Protein AF-A0A090YWL5-F1 (afdb_monomer_lite)

Sequence (54 aa):
MSSIDKWTAVDQYMSGLLIPKDSTLEEVLQTNAASNLPARDVSPTQGKFLQLLV

pLDDT: mean 97.04, std 4.47, range [69.94, 98.62]

Foldseek 3Di:
DDPVVVVVVVLVVCCVVPPDDDVVVVVVVVVCVVVVHPPPDDRPVVVVVVVVVD

InterPro domains:
  IPR029063 S-adenosyl-L-methionine-dependent methyltransferase superfamily [G3DSA:3.40.50.150] (1-54)

Organism: NCBI:txid2338372

Structure (mmCIF, N/CA/C/O backbone):
data_AF-A0A090YWL5-F1
#
_entry.id   AF-A0A090YWL5-F1
#
loop_
_atom_site.group_PDB
_atom_site.id
_atom_site.type_symbol
_atom_site.label_atom_id
_atom_site.label_alt_id
_atom_site.label_comp_id
_atom_site.label_asym_id
_atom_site.label_entity_id
_atom_site.label_seq_id
_atom_site.pdbx_PDB_ins_code
_atom_site.Cartn_x
_atom_site.Cartn_y
_atom_site.Cartn_z
_atom_site.occupancy
_atom_site.B_iso_or_equiv
_atom_site.auth_seq_id
_atom_site.auth_comp_id
_atom_site.auth_asym_id
_atom_site.auth_atom_id
_atom_site.pdbx_PDB_model_num
ATOM 1 N N . MET A 1 1 ? 15.942 9.569 -14.695 1.00 69.94 1 MET A N 1
ATOM 2 C CA . MET A 1 1 ? 14.966 8.864 -13.843 1.00 69.94 1 MET A CA 1
ATOM 3 C C . MET A 1 1 ? 15.741 7.951 -12.918 1.00 69.94 1 MET A C 1
ATOM 5 O O . MET A 1 1 ? 16.471 7.093 -13.417 1.00 69.94 1 MET A O 1
ATOM 9 N N . SER A 1 2 ? 15.673 8.211 -11.614 1.00 94.12 2 SER A N 1
ATOM 10 C CA . SER A 1 2 ? 16.339 7.390 -10.602 1.00 94.12 2 SER A CA 1
ATOM 11 C C . SER A 1 2 ? 15.724 5.983 -10.566 1.00 94.12 2 SER A C 1
ATOM 13 O O . SER A 1 2 ? 14.635 5.758 -11.102 1.00 94.12 2 SER A O 1
ATOM 15 N N . SER A 1 3 ? 16.409 5.016 -9.949 1.00 95.38 3 SER A N 1
ATOM 16 C CA . SER A 1 3 ? 15.823 3.685 -9.726 1.00 95.38 3 SER A CA 1
ATOM 17 C C . SER A 1 3 ? 14.544 3.765 -8.888 1.00 95.38 3 SER A C 1
ATOM 19 O O . SER A 1 3 ? 13.583 3.062 -9.185 1.00 95.38 3 SER A O 1
ATOM 21 N N . ILE A 1 4 ? 14.503 4.677 -7.911 1.00 97.75 4 ILE A N 1
ATOM 22 C CA . ILE A 1 4 ? 13.334 4.916 -7.057 1.00 97.75 4 ILE A CA 1
ATOM 23 C C . ILE A 1 4 ? 12.163 5.437 -7.891 1.00 97.75 4 ILE A C 1
ATOM 25 O O . ILE A 1 4 ? 11.074 4.885 -7.801 1.00 97.75 4 ILE A O 1
ATOM 29 N N . ASP A 1 5 ? 12.389 6.411 -8.776 1.00 97.94 5 ASP A N 1
ATOM 30 C CA . ASP A 1 5 ? 11.326 6.973 -9.624 1.00 97.94 5 ASP A CA 1
ATOM 31 C C . ASP A 1 5 ? 10.694 5.893 -10.516 1.00 97.94 5 ASP A C 1
ATOM 33 O O . ASP A 1 5 ? 9.484 5.885 -10.735 1.00 97.94 5 ASP A O 1
ATOM 37 N N . LYS A 1 6 ? 11.513 4.963 -11.032 1.00 98.19 6 LYS A N 1
ATOM 38 C CA . LYS A 1 6 ? 11.029 3.833 -11.838 1.00 98.19 6 LYS A CA 1
ATOM 39 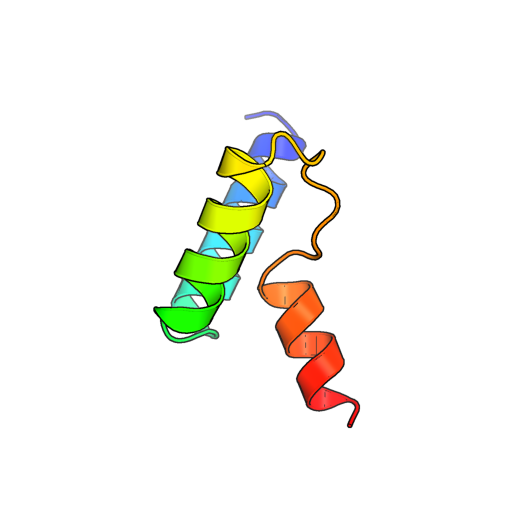C C . LYS A 1 6 ? 10.170 2.884 -11.017 1.00 98.19 6 LYS A C 1
ATOM 41 O O . LYS A 1 6 ? 9.108 2.490 -11.489 1.00 98.19 6 LYS A O 1
ATOM 46 N N . TRP A 1 7 ? 10.605 2.524 -9.814 1.00 98.25 7 TRP A N 1
ATOM 47 C CA . TRP A 1 7 ? 9.824 1.647 -8.945 1.00 98.25 7 TRP A CA 1
ATOM 48 C C . TRP A 1 7 ? 8.516 2.301 -8.502 1.00 98.25 7 TRP A C 1
ATOM 50 O O . TRP A 1 7 ? 7.477 1.657 -8.594 1.00 98.25 7 TRP A O 1
ATOM 60 N N . THR A 1 8 ? 8.535 3.587 -8.147 1.00 98.12 8 THR A N 1
ATOM 61 C CA . THR A 1 8 ? 7.321 4.347 -7.821 1.00 98.12 8 THR A CA 1
ATOM 62 C C . THR A 1 8 ? 6.341 4.376 -8.994 1.00 98.12 8 THR A C 1
ATOM 64 O O . THR A 1 8 ? 5.152 4.137 -8.801 1.00 98.12 8 THR A O 1
ATOM 67 N N . ALA A 1 9 ? 6.823 4.612 -10.220 1.00 98.38 9 ALA A N 1
ATOM 68 C CA . ALA A 1 9 ? 5.968 4.626 -11.407 1.00 98.38 9 ALA A CA 1
ATOM 69 C C . ALA A 1 9 ? 5.327 3.255 -11.685 1.00 98.38 9 ALA A C 1
ATOM 71 O O . ALA A 1 9 ? 4.147 3.179 -12.027 1.00 98.38 9 ALA A O 1
ATOM 72 N N . VAL A 1 10 ? 6.087 2.167 -11.514 1.00 98.12 10 VAL A N 1
ATOM 73 C CA . VAL A 1 10 ? 5.560 0.802 -11.663 1.00 98.12 10 VAL A CA 1
ATOM 74 C C . VAL A 1 10 ? 4.523 0.494 -10.582 1.00 98.12 10 VAL A C 1
ATOM 76 O O . VAL A 1 10 ? 3.462 -0.031 -10.910 1.00 98.12 10 VAL A O 1
ATOM 79 N N . ASP A 1 11 ? 4.784 0.846 -9.321 1.00 98.25 11 ASP A N 1
ATOM 80 C CA . ASP A 1 11 ? 3.853 0.585 -8.216 1.00 98.25 11 ASP A CA 1
ATOM 81 C C . ASP A 1 11 ? 2.540 1.371 -8.375 1.00 98.25 11 ASP A C 1
ATOM 83 O O . ASP A 1 11 ? 1.455 0.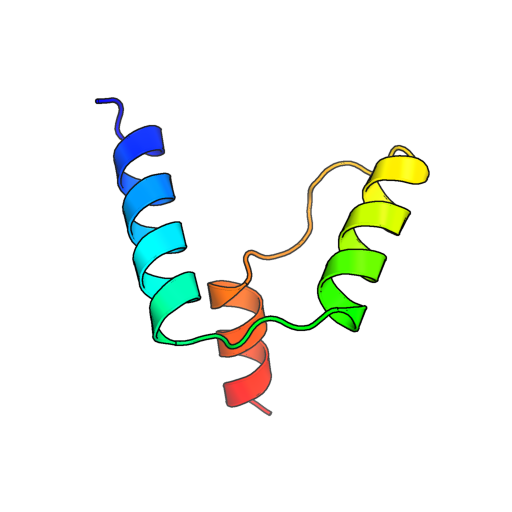819 -8.177 1.00 98.25 11 ASP A O 1
ATOM 87 N N . GLN A 1 12 ? 2.614 2.624 -8.842 1.00 98.31 12 GLN A N 1
ATOM 88 C CA . GLN A 1 12 ? 1.438 3.432 -9.186 1.00 98.31 12 GLN A CA 1
ATOM 89 C C . GLN A 1 12 ? 0.632 2.826 -10.339 1.00 98.31 12 GLN A C 1
ATOM 91 O O . GLN A 1 12 ? -0.594 2.753 -10.252 1.00 98.31 12 GLN A O 1
ATOM 96 N N . TYR A 1 13 ? 1.302 2.370 -11.402 1.00 98.44 13 TYR A N 1
ATOM 97 C CA . TYR A 1 13 ? 0.640 1.721 -12.534 1.00 98.44 13 TYR A CA 1
ATOM 98 C C . TYR A 1 13 ? -0.088 0.440 -12.105 1.00 98.44 13 TYR A C 1
ATOM 100 O O . TYR A 1 13 ? -1.265 0.263 -12.419 1.00 98.44 13 TYR A O 1
ATOM 108 N N . MET A 1 14 ? 0.587 -0.429 -11.346 1.00 98.50 14 MET A N 1
ATOM 109 C CA . MET A 1 14 ? 0.009 -1.692 -10.881 1.00 98.50 14 MET A CA 1
ATOM 110 C C . MET A 1 14 ? -1.147 -1.461 -9.908 1.00 98.50 14 MET A C 1
ATOM 112 O O . MET A 1 14 ? -2.207 -2.066 -10.065 1.00 98.50 14 MET A O 1
ATOM 116 N N . SER A 1 15 ? -0.979 -0.550 -8.945 1.00 98.06 15 SER A N 1
ATOM 117 C CA . SER A 1 15 ? -2.041 -0.191 -8.000 1.00 98.06 15 SER A CA 1
ATOM 118 C C . SER A 1 15 ? -3.259 0.377 -8.726 1.00 98.06 15 SER A C 1
ATOM 120 O O . SER A 1 15 ? -4.371 -0.073 -8.481 1.00 98.06 15 SER A O 1
ATOM 122 N N . GLY A 1 16 ? -3.060 1.303 -9.671 1.00 98.06 16 GLY A N 1
ATOM 123 C CA . GLY A 1 16 ? -4.156 1.925 -10.416 1.00 98.06 16 GLY A CA 1
ATOM 124 C C . GLY A 1 16 ? -4.933 0.962 -11.318 1.00 98.06 16 GLY A C 1
ATOM 125 O O . GLY A 1 16 ? -6.118 1.182 -11.557 1.00 98.06 16 GLY A O 1
ATOM 126 N N . LEU A 1 17 ? -4.290 -0.103 -11.809 1.00 98.25 17 LEU A N 1
ATOM 127 C CA . LEU A 1 17 ? -4.937 -1.109 -12.654 1.00 98.25 17 LEU A CA 1
ATOM 128 C C . LEU A 1 17 ? -5.653 -2.200 -11.843 1.00 98.25 17 LEU A C 1
ATOM 130 O O . LEU A 1 17 ? -6.685 -2.705 -12.281 1.00 98.25 17 LEU A O 1
ATOM 134 N N . LEU A 1 18 ? -5.091 -2.599 -10.698 1.00 98.19 18 LEU A N 1
ATOM 135 C CA . LEU A 1 18 ? -5.487 -3.825 -9.991 1.00 98.19 18 LEU A CA 1
ATOM 136 C C . LEU A 1 18 ? -6.218 -3.582 -8.667 1.00 98.19 18 LEU A C 1
ATOM 138 O O . LEU A 1 18 ? -6.872 -4.495 -8.159 1.00 98.19 18 LEU A O 1
ATOM 142 N N . ILE A 1 19 ? -6.093 -2.390 -8.083 1.00 98.06 19 ILE A N 1
ATOM 143 C CA . ILE A 1 19 ? -6.617 -2.075 -6.754 1.00 98.06 19 ILE A CA 1
ATOM 144 C C . ILE A 1 19 ? -7.614 -0.917 -6.890 1.00 98.06 19 ILE A C 1
ATOM 146 O O . ILE A 1 19 ? -7.208 0.220 -7.135 1.00 98.06 19 ILE A O 1
ATOM 150 N N . PRO A 1 20 ? -8.927 -1.178 -6.747 1.00 97.31 20 PRO A N 1
ATOM 151 C CA . PRO A 1 20 ? -9.928 -0.120 -6.696 1.00 97.31 20 PRO A CA 1
ATOM 152 C C . PRO A 1 20 ? -9.639 0.864 -5.560 1.00 97.31 20 PRO A C 1
ATOM 154 O O . P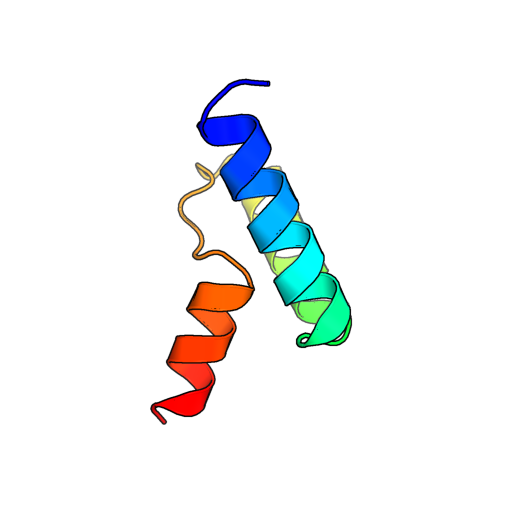RO A 1 20 ? -9.124 0.475 -4.512 1.00 97.31 20 PRO A O 1
ATOM 157 N N . LYS A 1 21 ? -10.006 2.135 -5.754 1.00 95.38 21 LYS A N 1
ATOM 158 C CA . LYS A 1 21 ? -9.922 3.131 -4.681 1.00 95.38 21 LYS A CA 1
ATOM 159 C C . LYS A 1 21 ? -10.827 2.747 -3.515 1.00 95.38 21 LYS A C 1
ATOM 161 O O . LYS A 1 21 ? -11.963 2.327 -3.729 1.00 95.38 21 LYS A O 1
ATOM 166 N N . ASP A 1 22 ? -10.324 2.957 -2.306 1.00 97.81 22 ASP A N 1
ATOM 167 C CA . ASP A 1 22 ? -11.005 2.644 -1.056 1.00 97.81 22 ASP A CA 1
ATOM 168 C C . ASP A 1 22 ? -10.860 3.837 -0.105 1.00 97.81 22 ASP A C 1
ATOM 170 O O . ASP A 1 22 ? -9.770 4.129 0.391 1.00 97.81 22 ASP A O 1
ATOM 174 N N . SER A 1 23 ? -11.967 4.545 0.130 1.00 97.81 23 SER A N 1
ATOM 175 C CA . SER A 1 23 ? -11.985 5.739 0.979 1.00 97.81 23 SER A CA 1
ATOM 176 C C . SER A 1 23 ? -11.620 5.439 2.432 1.00 97.81 23 SER A C 1
ATOM 178 O O . SER A 1 23 ? -11.062 6.298 3.107 1.00 97.81 23 SER A O 1
ATOM 180 N N . THR A 1 24 ? -11.911 4.230 2.919 1.00 98.38 24 THR A N 1
ATOM 181 C CA . THR A 1 24 ? -11.574 3.827 4.286 1.00 98.38 24 THR A CA 1
ATOM 182 C C . THR A 1 24 ? -10.066 3.654 4.429 1.00 98.38 24 THR A C 1
ATOM 184 O O . THR A 1 24 ? -9.484 4.166 5.381 1.00 98.38 24 THR A O 1
ATOM 187 N N . LEU A 1 25 ? -9.402 3.000 3.470 1.00 98.06 25 LEU A N 1
ATOM 188 C CA . LEU A 1 25 ? -7.939 2.863 3.501 1.00 98.06 25 LEU A CA 1
ATOM 189 C C . LEU A 1 25 ? -7.217 4.205 3.299 1.00 98.06 25 LEU A C 1
ATOM 191 O O . LEU A 1 25 ? -6.174 4.435 3.912 1.00 98.06 25 LEU A O 1
ATOM 195 N N . GLU A 1 26 ? -7.776 5.110 2.491 1.00 98.25 26 GLU A N 1
ATOM 196 C CA . GLU A 1 26 ? -7.262 6.480 2.356 1.00 98.25 26 GLU A CA 1
ATOM 197 C C . GLU A 1 26 ? -7.333 7.249 3.690 1.00 98.25 26 GLU A C 1
ATOM 199 O O . GLU A 1 26 ? -6.354 7.889 4.083 1.00 98.25 26 GLU A O 1
ATOM 204 N N . GLU A 1 27 ? -8.445 7.145 4.425 1.00 98.56 27 GLU A N 1
ATOM 205 C CA . GLU A 1 27 ? -8.619 7.772 5.744 1.00 98.56 27 GLU A CA 1
ATOM 206 C C . GLU A 1 27 ? -7.652 7.207 6.797 1.00 98.56 27 GLU A C 1
ATOM 208 O O . GLU A 1 27 ? -7.110 7.963 7.612 1.00 98.56 27 GLU A O 1
ATOM 213 N N . VAL A 1 28 ? -7.364 5.900 6.760 1.00 98.38 28 VAL A N 1
ATOM 214 C CA . VAL A 1 28 ? -6.366 5.281 7.651 1.00 98.38 28 VAL A CA 1
ATOM 215 C C . VAL A 1 28 ? -4.990 5.920 7.453 1.00 98.38 28 VAL A C 1
ATOM 217 O O . VAL A 1 28 ? -4.363 6.350 8.424 1.00 98.38 28 VAL A O 1
ATOM 220 N N . LEU A 1 29 ? -4.534 6.051 6.202 1.00 98.25 29 LEU A N 1
ATOM 221 C CA . LEU A 1 29 ? -3.240 6.674 5.897 1.00 98.25 29 LEU A CA 1
ATOM 222 C C . LEU A 1 29 ? -3.206 8.154 6.307 1.00 98.25 29 LEU A C 1
ATOM 224 O O . LEU A 1 29 ? -2.207 8.620 6.860 1.00 98.25 29 LEU A O 1
ATOM 228 N N . GLN A 1 30 ? -4.300 8.891 6.084 1.00 98.38 30 GLN A N 1
ATOM 229 C CA . GLN A 1 30 ? -4.422 10.288 6.517 1.00 98.38 30 GLN A CA 1
ATOM 230 C C . GLN A 1 30 ? -4.346 10.423 8.042 1.00 98.38 30 GLN A C 1
ATOM 232 O O . GLN A 1 30 ? -3.660 11.312 8.545 1.00 98.38 30 GLN A O 1
ATOM 237 N N . THR A 1 31 ? -4.993 9.520 8.779 1.00 98.62 31 THR A N 1
ATOM 238 C CA . THR A 1 31 ? -4.976 9.498 10.248 1.00 98.62 31 THR A CA 1
ATOM 239 C C . THR A 1 31 ? -3.577 9.207 10.794 1.00 98.62 31 THR A C 1
ATOM 241 O O . THR A 1 31 ? -3.121 9.883 11.724 1.00 98.62 31 THR A O 1
ATOM 244 N N . ASN A 1 32 ? -2.855 8.259 10.186 1.00 98.38 32 ASN A N 1
ATOM 245 C CA . ASN A 1 32 ? -1.471 7.946 10.554 1.00 98.38 32 ASN A CA 1
ATOM 246 C C . ASN A 1 32 ? -0.555 9.161 10.344 1.00 98.38 32 ASN A C 1
ATOM 248 O O . ASN A 1 32 ? 0.203 9.531 11.245 1.00 98.38 32 ASN A O 1
ATOM 252 N N . ALA A 1 33 ? -0.684 9.832 9.195 1.00 98.19 33 ALA A N 1
ATOM 253 C CA . ALA A 1 33 ? 0.067 11.046 8.889 1.00 98.19 33 ALA A CA 1
ATOM 254 C C . ALA A 1 33 ? -0.270 12.200 9.852 1.00 98.19 33 ALA A C 1
ATOM 256 O O . ALA A 1 33 ? 0.638 12.832 10.392 1.00 98.19 33 ALA A O 1
ATOM 257 N N . ALA A 1 34 ? -1.557 12.441 10.129 1.00 98.44 34 ALA A N 1
ATOM 258 C CA . ALA A 1 34 ? -2.011 13.469 11.072 1.00 98.44 34 ALA A CA 1
ATOM 259 C C . ALA A 1 34 ? -1.512 13.223 12.507 1.00 98.44 34 ALA A C 1
ATOM 261 O O . ALA A 1 34 ? -1.282 14.167 13.262 1.00 98.44 34 ALA A O 1
ATOM 262 N N . SER A 1 35 ? -1.286 11.959 12.865 1.00 98.25 35 SER A N 1
ATOM 263 C CA . SER A 1 35 ? -0.731 11.549 14.159 1.00 98.25 35 SER A CA 1
ATOM 264 C C . SER A 1 35 ? 0.805 11.607 14.213 1.00 98.25 35 SER A C 1
ATOM 266 O O . SER A 1 35 ? 1.396 11.186 15.206 1.00 98.25 35 SER A O 1
ATOM 268 N N . ASN A 1 36 ? 1.466 12.130 13.171 1.00 97.19 36 ASN A N 1
ATOM 269 C CA . ASN A 1 36 ? 2.926 12.168 13.015 1.00 97.19 36 ASN A CA 1
ATOM 270 C C . ASN A 1 36 ? 3.594 10.786 13.113 1.00 97.19 36 ASN A C 1
ATOM 272 O O . ASN A 1 36 ? 4.745 10.670 13.548 1.00 97.19 36 ASN A O 1
ATOM 276 N N . LEU A 1 37 ? 2.887 9.727 12.713 1.00 97.94 37 LEU A N 1
ATOM 277 C CA . LEU A 1 37 ? 3.493 8.406 12.624 1.00 97.94 37 LEU A CA 1
ATOM 278 C C . LEU A 1 37 ? 4.445 8.359 11.416 1.00 97.94 37 LEU A C 1
ATOM 280 O O . LEU A 1 37 ? 4.130 8.908 10.357 1.00 97.94 37 LEU A O 1
ATOM 284 N N . PRO A 1 38 ? 5.613 7.701 11.529 1.00 97.12 38 PRO A N 1
ATOM 285 C CA . PRO A 1 38 ? 6.450 7.429 10.367 1.00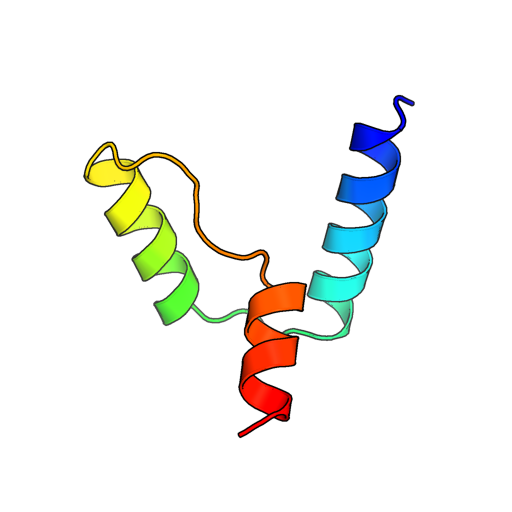 97.12 38 PRO A CA 1
ATOM 286 C C . PRO A 1 38 ? 5.691 6.582 9.340 1.00 97.12 38 PRO A C 1
ATOM 288 O O . PRO A 1 38 ? 5.027 5.623 9.729 1.00 97.12 38 PRO A O 1
ATOM 291 N N . ALA A 1 39 ? 5.865 6.869 8.047 1.00 96.94 39 ALA A N 1
ATOM 292 C CA . ALA A 1 39 ? 5.274 6.105 6.943 1.00 96.94 39 ALA A CA 1
ATOM 293 C C . ALA A 1 39 ? 5.913 4.704 6.817 1.00 96.94 39 ALA A C 1
ATOM 295 O O . ALA A 1 39 ? 6.779 4.466 5.975 1.00 96.94 39 ALA A O 1
ATOM 296 N N . ARG A 1 40 ? 5.541 3.799 7.728 1.00 97.31 40 ARG A N 1
ATOM 297 C CA . ARG A 1 40 ? 5.973 2.390 7.797 1.00 97.31 40 ARG A CA 1
ATOM 298 C C . ARG A 1 40 ? 4.869 1.418 7.378 1.00 97.31 40 ARG A C 1
ATOM 300 O O . ARG A 1 40 ? 5.026 0.210 7.541 1.00 97.31 40 ARG A O 1
ATOM 307 N N . ASP A 1 41 ? 3.761 1.944 6.877 1.00 97.81 41 ASP A N 1
ATOM 308 C CA . ASP A 1 41 ? 2.681 1.183 6.271 1.00 97.81 41 ASP A CA 1
ATOM 309 C C . ASP A 1 41 ? 3.200 0.393 5.059 1.00 97.81 41 ASP A C 1
ATOM 311 O O . ASP A 1 41 ? 4.153 0.791 4.383 1.00 97.81 41 ASP A O 1
ATOM 315 N N . VAL A 1 42 ? 2.564 -0.740 4.773 1.00 97.56 42 VAL A N 1
ATOM 316 C CA . VAL A 1 42 ? 2.824 -1.487 3.537 1.00 97.56 42 VAL A CA 1
ATOM 317 C C . VAL A 1 42 ? 2.285 -0.717 2.328 1.00 97.56 42 VAL A C 1
ATOM 319 O O . VAL A 1 42 ? 1.317 0.036 2.444 1.00 97.56 42 VAL A O 1
ATOM 322 N N . SER A 1 43 ? 2.871 -0.928 1.146 1.00 97.81 43 SER A N 1
ATOM 323 C CA . SER A 1 43 ? 2.296 -0.380 -0.091 1.00 97.81 43 SER A CA 1
ATOM 324 C C . SER A 1 43 ? 0.909 -0.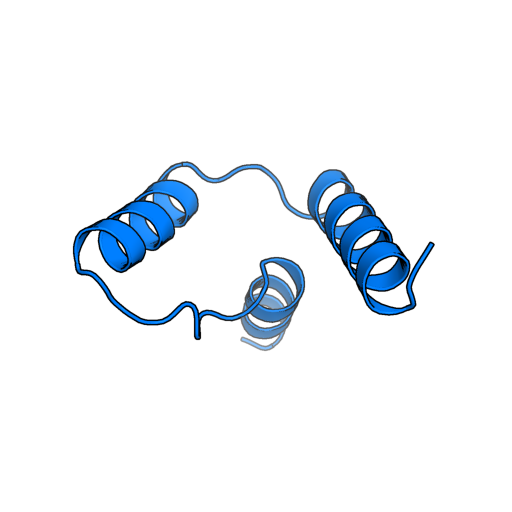988 -0.371 1.00 97.81 43 SER A C 1
ATOM 326 O O . SER A 1 43 ? 0.617 -2.094 0.101 1.00 97.81 43 SER A O 1
ATOM 328 N N . PRO A 1 44 ? 0.053 -0.347 -1.192 1.00 98.19 44 PRO A N 1
ATOM 329 C CA . PRO A 1 44 ? -1.222 -0.939 -1.601 1.00 98.19 44 PRO A CA 1
ATOM 330 C C . PRO A 1 44 ? -1.057 -2.335 -2.218 1.00 98.19 44 PRO A C 1
ATOM 332 O O . PRO A 1 44 ? -1.805 -3.256 -1.891 1.00 98.19 44 PRO A O 1
ATOM 335 N N . THR A 1 45 ? -0.035 -2.524 -3.058 1.00 98.31 45 THR A N 1
ATOM 336 C CA . THR A 1 45 ? 0.302 -3.817 -3.676 1.00 98.31 45 THR A CA 1
ATOM 337 C C . THR A 1 45 ? 0.702 -4.875 -2.644 1.00 98.31 45 THR A C 1
ATOM 339 O O . THR A 1 45 ? 0.245 -6.015 -2.731 1.00 98.31 45 THR A O 1
ATOM 342 N N . GLN A 1 46 ? 1.482 -4.510 -1.623 1.00 98.31 46 GLN A N 1
ATOM 343 C CA . GLN A 1 46 ? 1.840 -5.402 -0.515 1.00 98.31 46 GLN A CA 1
ATOM 344 C C . GLN A 1 46 ? 0.631 -5.739 0.371 1.00 98.31 46 GLN A C 1
ATOM 346 O O . GLN A 1 46 ? 0.431 -6.903 0.710 1.00 98.31 46 GLN A O 1
ATOM 351 N N . GLY A 1 47 ? -0.212 -4.758 0.705 1.00 97.75 47 GLY A N 1
ATOM 352 C CA . GLY A 1 47 ? -1.448 -4.985 1.459 1.00 97.75 47 GLY A CA 1
ATOM 353 C C . GLY A 1 47 ? -2.420 -5.905 0.715 1.00 97.75 47 GLY A C 1
ATOM 354 O O . GLY A 1 47 ? -2.969 -6.839 1.299 1.00 97.75 47 GLY A O 1
ATOM 355 N N . LYS A 1 48 ? -2.568 -5.712 -0.603 1.00 98.19 48 LYS A N 1
ATOM 356 C CA . LYS A 1 48 ? -3.386 -6.587 -1.451 1.00 98.19 48 LYS A CA 1
ATOM 357 C C . LYS A 1 48 ? -2.838 -8.009 -1.509 1.00 98.19 48 LYS A C 1
ATOM 359 O O . LYS A 1 48 ? -3.615 -8.956 -1.458 1.00 98.19 48 LYS A O 1
ATOM 364 N N . PHE A 1 49 ? -1.519 -8.167 -1.591 1.00 98.44 49 PHE A N 1
ATOM 365 C CA . PHE A 1 49 ? -0.884 -9.479 -1.515 1.00 98.44 49 PHE A CA 1
ATOM 366 C C . PHE A 1 49 ? -1.215 -10.190 -0.196 1.00 98.44 49 PHE A C 1
ATOM 368 O O . PHE A 1 49 ? -1.637 -11.340 -0.236 1.00 98.44 49 PHE A O 1
ATOM 375 N N . LEU A 1 50 ? -1.115 -9.502 0.949 1.00 98.44 50 LEU A N 1
ATOM 376 C CA . LEU A 1 50 ? -1.496 -10.073 2.248 1.00 98.44 50 LEU A CA 1
ATOM 377 C C . LEU A 1 50 ? -2.966 -10.510 2.277 1.00 98.44 50 LEU A C 1
ATOM 379 O O . LEU A 1 50 ? -3.252 -11.603 2.752 1.00 98.44 50 LEU A O 1
ATOM 383 N N . GLN A 1 51 ? -3.877 -9.701 1.724 1.00 97.75 51 GLN A N 1
ATOM 384 C CA . GLN A 1 51 ? -5.298 -10.050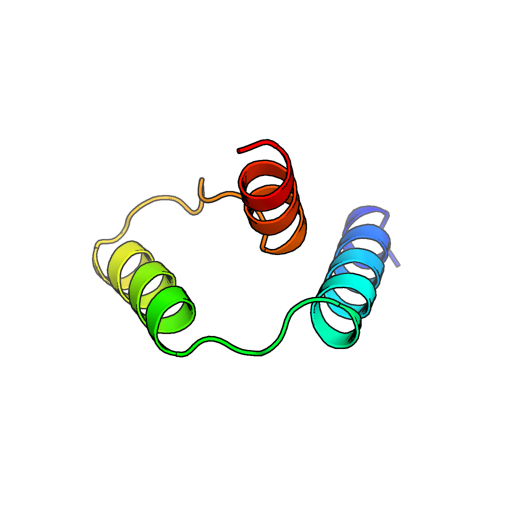 1.619 1.00 97.75 51 GLN A CA 1
ATOM 385 C C . GLN A 1 51 ? -5.531 -11.338 0.817 1.00 97.75 51 GLN A C 1
ATOM 387 O O . GLN A 1 51 ? -6.455 -12.073 1.125 1.00 97.75 51 GLN A O 1
ATOM 392 N N . LEU A 1 52 ? -4.737 -11.604 -0.222 1.00 97.94 52 LEU A N 1
ATOM 393 C CA . LEU A 1 52 ? -4.897 -12.798 -1.061 1.00 97.94 52 LEU A CA 1
ATOM 394 C C . LEU A 1 52 ? -4.375 -14.082 -0.404 1.00 97.94 52 LEU A C 1
ATOM 396 O O . LEU A 1 52 ? -4.693 -15.172 -0.876 1.00 97.94 52 LEU A O 1
ATOM 400 N N . LEU A 1 53 ? -3.537 -13.967 0.627 1.00 98.00 53 LEU A N 1
ATOM 401 C CA . LEU A 1 53 ? -2.978 -15.116 1.338 1.00 98.00 53 LEU A CA 1
ATOM 402 C C . LEU A 1 53 ? -3.907 -15.676 2.426 1.00 98.00 53 LEU A C 1
ATOM 404 O O . LEU A 1 53 ? -3.609 -16.748 2.956 1.00 98.00 53 LEU A O 1
ATOM 408 N N . VAL A 1 54 ? -4.980 -14.962 2.777 1.00 80.56 54 VAL A N 1
ATOM 409 C CA . VAL A 1 54 ? -5.943 -15.310 3.837 1.00 80.56 54 VAL A CA 1
ATOM 410 C C . VAL A 1 54 ? -7.346 -15.480 3.275 1.00 80.56 54 VAL A C 1
ATOM 412 O O . VAL A 1 54 ? -8.063 -16.351 3.813 1.00 80.56 54 VAL A O 1
#

Radius of gyration: 12.62 Å; chains: 1; bounding box: 28×29×28 Å

Secondary structure (DSSP, 8-state):
--HHHHHHHHHHHHHHHHS---HHHHHHHHHHHHTT--S-PPPHHHHHHHHHT-